Protein AF-A0A9Q8LG08-F1 (afdb_monomer)

Foldseek 3Di:
DDDDDDDPDDPDDDDDDDDDDDDDDDDDDDDDDPDPDDQDEDDDDDDDLVQQKWWWWDWAADPVRAIEIEIDIDGLPPPPADEEEDDWDQPDPDQPGWHHYPNGIDGGDPRVSVVVSVCNVPDPHTYDYLSPTFPPVPPVRNVSVVVCVVSVHD

Nearest PDB structures (foldseek):
  9c3c-assembly1_d  TM=2.272E-01  e=6.777E+00  Oryctolagus cuniculus

Secondary structure (DSSP, 8-state):
------------PPPPP------------------S-------PPPPPTTTTEEEEEEEEE-TT--EEEEEEEEETT-TT---EE---------EEEEEEETTEEEEEEHHHHHHHHHHTTT--S-EE-HHHHS-TT-HHHHHHHHHTHHHH--

Solvent-accessible surface area (backbone atoms only — not comparable to full-atom values): 10190 Å² total; per-residue (Å²): 141,87,85,80,92,82,80,90,77,80,80,83,77,77,84,84,86,81,87,82,89,83,91,82,84,90,83,90,81,94,73,94,75,82,79,86,82,74,77,60,69,67,82,75,79,85,67,54,81,90,61,54,45,43,38,32,40,43,66,42,60,51,100,88,66,49,43,40,34,38,79,43,82,46,44,71,82,47,85,84,70,71,66,45,62,65,82,78,71,65,75,62,86,61,57,81,35,70,36,34,42,75,89,25,59,38,75,33,25,58,47,54,52,54,54,49,62,66,35,51,87,70,51,93,57,31,32,34,38,71,89,74,46,38,58,82,83,41,62,69,57,40,55,52,53,61,74,40,44,73,75,63,57,121

Structure (mmCIF, N/CA/C/O backbone):
data_AF-A0A9Q8LG08-F1
#
_entry.id   AF-A0A9Q8LG08-F1
#
loop_
_atom_site.group_PDB
_atom_site.id
_atom_site.type_symbol
_atom_site.label_atom_id
_atom_site.label_alt_id
_atom_site.label_comp_id
_atom_site.label_asym_id
_atom_site.label_entity_id
_atom_site.label_seq_id
_atom_site.pdbx_PDB_ins_code
_atom_site.Cartn_x
_atom_site.Cartn_y
_atom_site.Cartn_z
_atom_site.occupancy
_atom_site.B_iso_or_equiv
_atom_site.auth_seq_id
_atom_site.auth_comp_id
_atom_site.auth_asym_id
_atom_site.auth_atom_id
_atom_site.pdbx_PDB_model_num
ATOM 1 N N . MET A 1 1 ? -13.138 11.499 -15.021 1.00 32.31 1 MET A N 1
ATOM 2 C CA . MET A 1 1 ? -12.463 12.734 -14.571 1.00 32.31 1 MET A CA 1
ATOM 3 C C . MET A 1 1 ? -11.643 12.412 -13.332 1.00 32.31 1 MET A C 1
ATOM 5 O O . MET A 1 1 ? -12.224 12.317 -12.261 1.00 32.31 1 MET A O 1
ATOM 9 N N . SER A 1 2 ? -10.330 12.238 -13.480 1.00 29.73 2 SER A N 1
ATOM 10 C CA . SER A 1 2 ? -9.394 12.089 -12.358 1.00 29.73 2 SER A CA 1
ATOM 11 C C . SER A 1 2 ? -8.283 13.123 -12.550 1.00 29.73 2 SER A C 1
ATOM 13 O O . SER A 1 2 ? -7.315 12.884 -13.260 1.00 29.73 2 SER A O 1
ATOM 15 N N . TYR A 1 3 ? -8.495 14.318 -12.001 1.00 30.17 3 TYR A N 1
ATOM 16 C CA . TYR A 1 3 ? -7.432 15.274 -11.670 1.00 30.17 3 TYR A CA 1
ATOM 17 C C . TYR A 1 3 ? -7.013 14.915 -10.230 1.00 30.17 3 TYR A C 1
ATOM 19 O O . TYR A 1 3 ? -7.882 14.620 -9.419 1.00 30.17 3 TYR A O 1
ATOM 27 N N . VAL A 1 4 ? -5.744 14.840 -9.832 1.00 30.61 4 VAL A N 1
ATOM 28 C CA . VAL A 1 4 ? -4.697 15.854 -9.958 1.00 30.61 4 VAL A CA 1
ATOM 29 C C . VAL A 1 4 ? -3.327 15.158 -9.947 1.00 30.61 4 VAL A C 1
ATOM 31 O O . VAL A 1 4 ? -2.986 14.461 -8.995 1.00 30.61 4 VAL A O 1
ATOM 34 N N . ILE A 1 5 ? -2.528 15.398 -10.988 1.00 41.47 5 ILE A N 1
ATOM 35 C CA . ILE A 1 5 ? -1.066 15.328 -10.919 1.00 41.47 5 ILE A CA 1
ATOM 36 C C . ILE A 1 5 ? -0.620 16.718 -10.476 1.00 41.47 5 ILE A C 1
ATOM 38 O O . ILE A 1 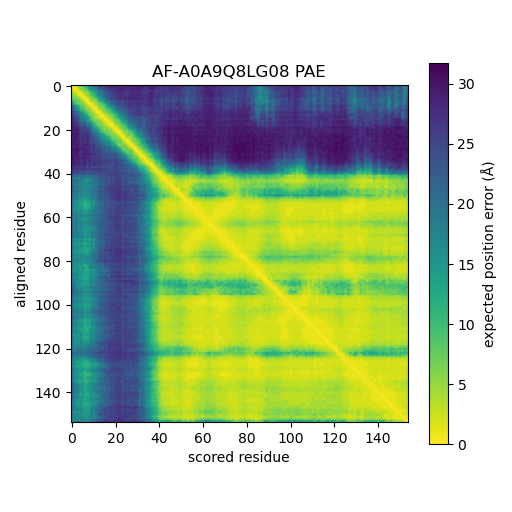5 ? -0.796 17.677 -11.226 1.00 41.47 5 ILE A O 1
ATOM 42 N N . SER A 1 6 ? -0.047 16.849 -9.285 1.00 31.23 6 SER A N 1
ATOM 43 C CA . SER A 1 6 ? 0.752 18.031 -8.969 1.00 31.23 6 SER A CA 1
ATOM 44 C C . SER A 1 6 ? 1.828 17.695 -7.943 1.00 31.23 6 SER A C 1
ATOM 46 O O . SER A 1 6 ? 1.570 17.626 -6.746 1.00 31.23 6 SER A O 1
ATOM 48 N N . ASP A 1 7 ? 3.028 17.540 -8.503 1.00 34.81 7 ASP A N 1
ATOM 49 C CA . ASP A 1 7 ? 4.321 17.944 -7.952 1.00 34.81 7 ASP A CA 1
ATOM 50 C C . ASP A 1 7 ? 4.947 17.074 -6.842 1.00 34.81 7 ASP A C 1
ATOM 52 O O . ASP A 1 7 ? 4.844 17.337 -5.648 1.00 34.81 7 ASP A O 1
ATOM 56 N N . TRP A 1 8 ? 5.703 16.049 -7.259 1.00 41.09 8 TRP A N 1
ATOM 57 C CA . TRP A 1 8 ? 6.555 15.203 -6.399 1.00 41.09 8 TRP A CA 1
ATOM 58 C C . TRP A 1 8 ? 7.942 15.808 -6.107 1.00 41.09 8 TRP A C 1
ATOM 60 O O . TRP A 1 8 ? 8.905 15.086 -5.831 1.00 41.09 8 TRP A O 1
ATOM 70 N N . ARG A 1 9 ? 8.100 17.134 -6.170 1.00 30.17 9 ARG A N 1
ATOM 71 C CA . ARG A 1 9 ? 9.409 17.764 -5.967 1.00 30.17 9 ARG A CA 1
ATOM 72 C C . ARG A 1 9 ? 9.700 17.962 -4.474 1.00 30.17 9 ARG A C 1
ATOM 74 O O . ARG A 1 9 ? 9.308 18.941 -3.855 1.00 30.17 9 ARG A O 1
ATOM 81 N N . PHE A 1 10 ? 10.404 16.986 -3.908 1.00 29.95 10 PHE A N 1
ATOM 82 C CA . PHE A 1 10 ? 10.950 16.974 -2.550 1.00 29.95 10 PHE A CA 1
ATOM 83 C C . PHE A 1 10 ? 11.912 18.158 -2.333 1.00 29.95 10 PHE A C 1
ATOM 85 O O . PHE A 1 10 ? 13.005 18.193 -2.900 1.00 29.95 10 PHE A O 1
ATOM 92 N N . GLU A 1 11 ? 11.539 19.116 -1.487 1.00 26.58 11 GLU A N 1
ATOM 93 C CA . GLU A 1 11 ? 12.443 20.164 -1.013 1.00 26.58 11 GLU A CA 1
ATOM 94 C C . GLU A 1 11 ? 13.170 19.650 0.238 1.00 26.58 11 GLU A C 1
ATOM 96 O O . GLU A 1 11 ? 12.670 19.689 1.362 1.00 26.58 11 GLU A O 1
ATOM 101 N N . ALA A 1 12 ? 14.352 19.070 0.021 1.00 28.55 12 ALA A N 1
ATOM 102 C CA . ALA A 1 12 ? 15.220 18.559 1.073 1.00 28.55 12 ALA A CA 1
ATOM 103 C C . ALA A 1 12 ? 15.761 19.715 1.935 1.00 28.55 12 ALA A C 1
ATOM 105 O O . ALA A 1 12 ? 16.767 20.345 1.598 1.00 28.55 12 ALA A O 1
ATOM 106 N N . ARG A 1 13 ? 15.117 19.999 3.073 1.00 28.73 13 ARG A N 1
ATOM 107 C CA . ARG A 1 13 ? 15.712 20.848 4.114 1.00 28.73 13 ARG A CA 1
ATOM 108 C C . ARG A 1 13 ? 16.694 20.020 4.948 1.00 28.73 13 ARG A C 1
ATOM 110 O O . ARG A 1 13 ? 16.334 19.005 5.535 1.00 28.73 13 ARG A O 1
ATOM 117 N N . ARG A 1 14 ? 17.953 20.463 4.930 1.00 27.41 14 ARG A N 1
ATOM 118 C CA . ARG A 1 14 ? 19.118 19.898 5.629 1.00 27.41 14 ARG A CA 1
ATOM 119 C C . ARG A 1 14 ? 18.889 19.799 7.149 1.00 27.41 14 ARG A C 1
ATOM 121 O O . ARG A 1 14 ? 18.281 20.716 7.700 1.00 27.41 14 ARG A O 1
ATOM 128 N N . PRO A 1 15 ? 19.439 18.788 7.846 1.00 30.16 15 PRO A N 1
ATOM 129 C CA . PRO A 1 15 ? 19.517 18.817 9.300 1.00 30.16 15 PRO A CA 1
ATOM 130 C C . PRO A 1 15 ? 20.632 19.768 9.766 1.00 30.16 15 PRO A C 1
ATOM 132 O O . PRO A 1 15 ? 21.748 19.751 9.245 1.00 30.16 15 PRO A O 1
ATOM 135 N N . VAL A 1 16 ? 20.302 20.612 10.745 1.00 28.56 16 VAL A N 1
ATOM 136 C CA . VAL A 1 16 ? 21.244 21.417 11.534 1.00 28.56 16 VAL A CA 1
ATOM 137 C C . VAL A 1 16 ? 21.967 20.484 12.504 1.00 28.56 16 VAL A C 1
ATOM 139 O O . VAL A 1 16 ? 21.322 19.818 13.310 1.00 28.56 16 VAL A O 1
ATOM 142 N N . ALA A 1 17 ? 23.295 20.439 12.423 1.00 30.08 17 ALA A N 1
ATOM 143 C CA . ALA A 1 17 ? 24.140 19.807 13.426 1.00 30.08 17 ALA A CA 1
ATOM 144 C C . ALA A 1 17 ? 24.340 20.775 14.604 1.00 30.08 17 ALA A C 1
ATOM 146 O O . ALA A 1 17 ? 24.820 21.891 14.411 1.00 30.08 17 ALA A O 1
ATOM 147 N N . LEU A 1 18 ? 23.984 20.341 15.812 1.00 29.83 18 LEU A N 1
ATOM 148 C CA . LEU A 1 18 ? 24.479 20.901 17.068 1.00 29.83 18 LEU A CA 1
ATOM 149 C C . LEU A 1 18 ? 25.328 19.810 17.718 1.00 29.83 18 LEU A C 1
ATOM 151 O O . LEU A 1 18 ? 24.808 18.756 18.076 1.00 29.83 18 LEU A O 1
ATOM 155 N N . GLY A 1 19 ? 26.637 20.043 17.774 1.00 31.12 19 GLY A N 1
ATOM 156 C CA . GLY A 1 19 ? 27.578 19.179 18.477 1.00 31.12 19 GLY A CA 1
ATOM 157 C C . GLY A 1 19 ? 27.560 19.443 19.976 1.00 31.12 19 GLY A C 1
ATOM 158 O O . GLY A 1 19 ? 27.266 20.563 20.385 1.00 31.12 19 GLY A O 1
ATOM 159 N N . LEU A 1 20 ? 27.911 18.419 20.753 1.00 33.16 20 LEU A N 1
ATOM 160 C CA . LEU A 1 20 ? 28.611 18.541 22.029 1.00 33.16 20 LEU A CA 1
ATOM 161 C C . LEU A 1 20 ? 29.493 17.301 22.229 1.00 33.16 20 LEU A C 1
ATOM 163 O O . LEU A 1 20 ? 29.059 16.173 21.994 1.00 33.16 20 LEU A O 1
ATOM 167 N N . ASP A 1 21 ? 30.730 17.587 22.621 1.00 34.50 21 ASP A N 1
ATOM 168 C CA . ASP A 1 21 ? 31.841 16.690 22.924 1.00 34.50 21 ASP A CA 1
ATOM 169 C C . ASP A 1 21 ? 31.617 15.852 24.196 1.00 34.50 21 ASP A C 1
ATOM 171 O O . ASP A 1 21 ? 30.918 16.281 25.118 1.00 34.50 21 ASP A O 1
ATOM 175 N N . GLY A 1 22 ? 32.285 14.696 24.282 1.00 33.53 22 GLY A N 1
ATOM 176 C CA . GLY A 1 22 ? 32.438 13.944 25.530 1.00 33.53 22 GLY A CA 1
ATOM 177 C C . GLY A 1 22 ? 32.922 12.505 25.332 1.00 33.53 22 GLY A C 1
ATOM 178 O O . GLY A 1 22 ? 32.116 11.620 25.059 1.00 33.53 22 GLY A O 1
ATOM 179 N N . ASP A 1 23 ? 34.228 12.286 25.495 1.00 36.25 23 ASP A N 1
ATOM 180 C CA . ASP A 1 23 ? 34.883 10.978 25.647 1.00 36.25 23 ASP A CA 1
ATOM 181 C C . ASP A 1 23 ? 34.375 10.211 26.881 1.00 36.25 23 ASP A C 1
ATOM 183 O O . ASP A 1 23 ? 34.357 10.807 27.957 1.00 36.25 23 ASP A O 1
ATOM 187 N N . ILE A 1 24 ? 34.083 8.900 26.768 1.00 37.34 24 ILE A N 1
ATOM 188 C CA . ILE A 1 24 ? 34.229 7.904 27.858 1.00 37.34 24 ILE A CA 1
ATOM 189 C C . ILE A 1 24 ? 34.608 6.521 27.276 1.00 37.34 24 ILE A C 1
ATOM 191 O O . ILE A 1 24 ? 33.987 6.041 26.329 1.00 37.34 24 ILE A O 1
ATOM 195 N N . GLU A 1 25 ? 35.635 5.923 27.892 1.00 33.81 25 GLU A N 1
ATOM 196 C CA . GLU A 1 25 ? 36.258 4.603 27.697 1.00 33.81 25 GLU A CA 1
ATOM 197 C C . GLU A 1 25 ? 35.334 3.371 27.827 1.00 33.81 25 GLU A C 1
ATOM 199 O O . GLU A 1 25 ? 34.293 3.390 28.484 1.00 33.81 25 GLU A O 1
ATOM 204 N N . GLU A 1 26 ? 35.797 2.264 27.230 1.00 40.41 26 GLU A N 1
ATOM 205 C CA . GLU A 1 26 ? 35.309 0.888 27.394 1.00 40.41 26 GLU A CA 1
ATOM 206 C C . GLU A 1 26 ? 35.344 0.402 28.855 1.00 40.41 26 GLU A C 1
ATOM 208 O O . GLU A 1 26 ? 36.336 0.613 29.547 1.00 40.41 26 GLU A O 1
ATOM 213 N N . MET A 1 27 ? 34.347 -0.389 29.280 1.00 30.62 27 MET A N 1
ATOM 214 C CA . MET A 1 27 ? 34.598 -1.668 29.966 1.00 30.62 27 MET A CA 1
ATOM 215 C C . MET A 1 27 ? 33.336 -2.533 30.127 1.00 30.62 27 MET A C 1
ATOM 217 O O . MET A 1 27 ? 32.198 -2.073 30.098 1.00 30.62 27 MET A O 1
ATOM 221 N N . GLU A 1 28 ? 33.606 -3.826 30.253 1.00 36.75 28 GLU A N 1
ATOM 222 C CA . GLU A 1 28 ? 32.774 -5.011 30.062 1.00 36.75 28 GLU A CA 1
ATOM 223 C C . GLU A 1 28 ? 31.673 -5.250 31.114 1.00 36.75 28 GLU A C 1
ATOM 225 O O . GLU A 1 28 ? 31.879 -5.005 32.299 1.00 36.75 28 GLU A O 1
ATOM 230 N N . THR A 1 29 ? 30.562 -5.887 30.712 1.00 31.00 29 THR A N 1
ATOM 231 C CA . THR A 1 29 ? 30.004 -7.121 31.328 1.00 31.00 29 THR A CA 1
ATOM 232 C C . THR A 1 29 ? 28.513 -7.292 31.031 1.00 31.00 29 THR A C 1
ATOM 234 O O . THR A 1 29 ? 27.676 -6.437 31.303 1.00 31.00 29 THR A O 1
ATOM 237 N N . SER A 1 30 ? 28.210 -8.478 30.503 1.00 50.09 30 SER A N 1
ATOM 238 C CA . SER A 1 30 ? 26.904 -9.114 30.325 1.00 50.09 30 SER A CA 1
ATOM 239 C C . SER A 1 30 ? 25.807 -8.685 31.312 1.00 50.09 30 SER A C 1
ATOM 241 O O . SER A 1 30 ? 25.813 -9.079 32.478 1.00 50.09 30 SER A O 1
ATOM 243 N N . SER A 1 31 ? 24.763 -8.041 30.790 1.00 35.69 31 SER A N 1
ATOM 244 C CA . SER A 1 31 ? 23.388 -8.276 31.236 1.00 35.69 31 SER A CA 1
ATOM 245 C C . SER A 1 31 ? 22.405 -7.975 30.101 1.00 35.69 31 SER A C 1
ATOM 247 O O . SER A 1 31 ? 22.583 -7.061 29.301 1.00 35.69 31 SER A O 1
ATOM 249 N N . PHE A 1 32 ? 21.400 -8.835 29.995 1.00 49.97 32 PHE A N 1
ATOM 250 C CA . PHE A 1 32 ? 20.348 -8.834 28.988 1.00 49.97 32 PHE A CA 1
ATOM 251 C C . PHE A 1 32 ? 19.521 -7.539 29.098 1.00 49.97 32 PHE A C 1
ATOM 253 O O . PHE A 1 32 ? 18.693 -7.412 29.997 1.00 49.97 32 PHE A O 1
ATOM 260 N N . VAL A 1 33 ? 19.740 -6.573 28.202 1.00 37.66 33 VAL A N 1
ATOM 261 C CA . VAL A 1 33 ? 18.840 -5.425 28.026 1.00 37.66 33 VAL A CA 1
ATOM 262 C C . VAL A 1 33 ? 17.900 -5.740 26.868 1.00 37.66 33 VAL A C 1
ATOM 264 O O . VAL A 1 33 ? 18.275 -5.712 25.699 1.00 37.66 33 VAL A O 1
ATOM 267 N N . SER A 1 34 ? 16.654 -6.062 27.207 1.00 43.06 34 SER A N 1
ATOM 268 C CA . SER A 1 34 ? 15.539 -5.907 26.280 1.00 43.06 34 SER A CA 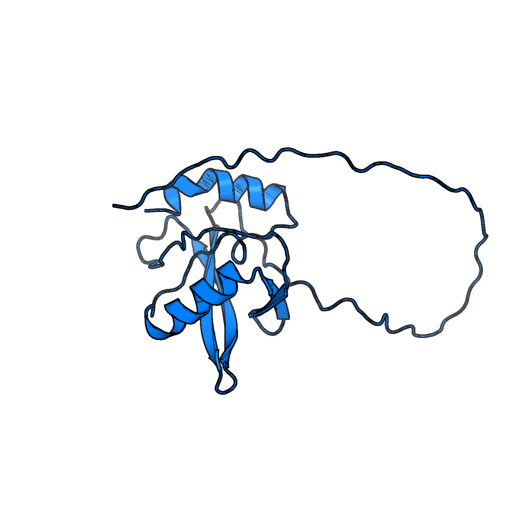1
ATOM 269 C C . SER A 1 34 ? 15.341 -4.409 26.076 1.00 43.06 34 SER A C 1
ATOM 271 O O . SER A 1 34 ? 14.924 -3.717 27.002 1.00 43.06 34 SER A O 1
ATOM 273 N N . THR A 1 35 ? 15.674 -3.887 24.899 1.00 38.12 35 THR A N 1
ATOM 274 C CA . THR A 1 35 ? 15.410 -2.491 24.538 1.00 38.12 35 THR A CA 1
ATOM 275 C C . THR A 1 35 ? 13.894 -2.252 24.545 1.00 38.12 35 THR A C 1
ATOM 277 O O . THR A 1 35 ? 13.188 -2.878 23.751 1.00 38.12 35 THR A O 1
ATOM 280 N N . PRO A 1 36 ? 13.347 -1.372 25.404 1.00 42.38 36 PRO A N 1
ATOM 281 C CA . PRO A 1 36 ? 11.946 -0.999 25.323 1.00 42.38 36 PRO A CA 1
ATOM 282 C C . PRO A 1 36 ? 11.792 0.079 24.241 1.00 42.38 36 PRO A C 1
ATOM 284 O O . PRO A 1 36 ? 12.416 1.134 24.327 1.00 42.38 36 PRO A O 1
ATOM 287 N N . GLY A 1 37 ? 10.953 -0.169 23.232 1.00 41.47 37 GLY A N 1
ATOM 288 C CA . GLY A 1 37 ? 10.385 0.917 22.420 1.00 41.47 37 GLY A CA 1
ATOM 289 C C . GLY A 1 37 ? 10.783 1.020 20.947 1.00 41.47 37 GLY A C 1
ATOM 290 O O . GLY A 1 37 ? 10.614 2.093 20.374 1.00 41.47 37 GLY A O 1
ATOM 291 N N . VAL A 1 38 ? 11.244 -0.050 20.295 1.00 45.41 38 VAL A N 1
ATOM 292 C CA . VAL A 1 38 ? 11.212 -0.103 18.822 1.00 45.41 38 VAL A CA 1
ATOM 293 C C . VAL A 1 38 ? 10.095 -1.059 18.421 1.00 45.41 38 VAL A C 1
ATOM 295 O O . VAL A 1 38 ? 10.311 -2.264 18.328 1.00 45.41 38 VAL A O 1
ATOM 298 N N . GLU A 1 39 ? 8.882 -0.526 18.239 1.00 48.47 39 GLU A N 1
ATOM 299 C CA . GLU A 1 39 ? 7.833 -1.223 17.481 1.00 48.47 39 GLU A CA 1
ATOM 300 C C . GLU A 1 39 ? 8.478 -1.721 16.177 1.00 48.47 39 GLU A C 1
ATOM 302 O O . GLU A 1 39 ? 9.121 -0.914 15.490 1.00 48.47 39 GLU A O 1
ATOM 307 N N . PRO A 1 40 ? 8.407 -3.023 15.850 1.00 50.34 40 PRO A N 1
ATOM 308 C CA . PRO A 1 40 ? 9.092 -3.544 14.681 1.00 50.34 40 PRO A CA 1
ATOM 309 C C . PRO A 1 40 ? 8.570 -2.817 13.444 1.00 50.34 40 PRO A C 1
ATOM 311 O O . PRO A 1 40 ? 7.393 -2.910 13.097 1.00 50.34 40 PRO A O 1
ATOM 314 N N . LEU A 1 41 ? 9.461 -2.069 12.789 1.00 65.81 41 LEU A N 1
ATOM 315 C CA . LEU A 1 41 ? 9.173 -1.475 11.494 1.00 65.81 41 LEU A CA 1
ATOM 316 C C . LEU A 1 41 ? 8.807 -2.600 10.527 1.00 65.81 41 LEU A C 1
ATOM 318 O O . LEU A 1 41 ? 9.459 -3.647 10.517 1.00 65.81 41 LEU A O 1
ATOM 322 N N . LEU A 1 42 ? 7.778 -2.362 9.715 1.00 80.00 42 LEU A N 1
ATOM 323 C CA . LEU A 1 42 ? 7.353 -3.295 8.681 1.00 80.00 42 LEU A CA 1
ATOM 324 C C . LEU A 1 42 ? 8.560 -3.738 7.836 1.00 80.00 42 LEU A C 1
ATOM 326 O O . LEU A 1 42 ? 9.250 -2.909 7.238 1.00 80.00 42 LEU A O 1
ATOM 330 N N . SER A 1 43 ? 8.819 -5.043 7.800 1.00 85.56 43 SER A N 1
ATOM 331 C CA . SER A 1 43 ? 9.924 -5.638 7.058 1.00 85.56 43 SER A CA 1
ATOM 332 C C . SER A 1 43 ? 9.496 -5.907 5.623 1.00 85.56 43 SER A C 1
ATOM 334 O O . SER A 1 43 ? 8.654 -6.759 5.339 1.00 85.56 43 SER A O 1
ATOM 336 N N . TYR A 1 44 ? 10.091 -5.169 4.694 1.00 87.75 44 TYR A N 1
ATOM 337 C CA . TYR A 1 44 ? 9.777 -5.282 3.281 1.00 87.75 44 TYR A CA 1
ATOM 338 C C . TYR A 1 44 ? 10.619 -6.360 2.601 1.00 87.75 44 TYR A C 1
ATOM 340 O O . TYR A 1 44 ? 11.849 -6.299 2.577 1.00 87.75 44 TYR A O 1
ATOM 348 N N . ARG A 1 45 ? 9.959 -7.316 1.937 1.00 87.31 45 ARG A N 1
ATOM 349 C CA . ARG A 1 45 ? 10.650 -8.223 1.011 1.00 87.31 45 ARG A CA 1
ATOM 350 C C . ARG A 1 45 ? 11.177 -7.430 -0.183 1.00 87.31 45 ARG A C 1
ATOM 352 O O . ARG A 1 45 ? 10.396 -6.737 -0.832 1.00 87.31 45 ARG A O 1
ATOM 359 N N . HIS A 1 46 ? 12.473 -7.539 -0.473 1.00 87.50 46 HIS A N 1
ATOM 360 C CA . HIS A 1 46 ? 13.133 -6.800 -1.553 1.00 87.50 46 HIS A CA 1
ATOM 361 C C . HIS A 1 46 ? 12.441 -7.022 -2.909 1.00 87.50 46 HIS A C 1
ATOM 363 O O . HIS A 1 46 ? 12.140 -8.162 -3.268 1.00 87.50 46 HIS A O 1
ATOM 369 N N . LEU A 1 47 ? 12.200 -5.934 -3.647 1.00 87.06 47 LEU A N 1
ATOM 370 C CA . LEU A 1 47 ? 11.676 -5.975 -5.015 1.00 87.06 47 LEU A CA 1
ATOM 371 C C . LEU A 1 47 ? 12.829 -6.090 -6.005 1.00 87.06 47 LEU A C 1
ATOM 373 O O . LEU A 1 47 ? 13.786 -5.313 -5.940 1.00 87.06 47 LEU A O 1
ATOM 377 N N . ASP A 1 48 ? 12.743 -7.042 -6.927 1.00 80.62 48 ASP A N 1
ATOM 378 C CA . ASP A 1 48 ? 13.707 -7.117 -8.015 1.00 80.62 48 ASP A CA 1
ATOM 379 C C . ASP A 1 48 ? 13.436 -5.997 -9.036 1.00 80.62 48 ASP A C 1
ATOM 381 O O . ASP A 1 48 ? 12.379 -5.910 -9.670 1.00 80.62 48 ASP A O 1
ATOM 385 N N . ARG A 1 49 ? 14.431 -5.112 -9.178 1.00 77.00 49 ARG A N 1
ATOM 386 C CA . ARG A 1 49 ? 14.380 -3.939 -10.059 1.00 77.00 49 ARG A CA 1
ATOM 387 C C . ARG A 1 49 ? 14.415 -4.311 -11.539 1.00 77.00 49 ARG A C 1
ATOM 389 O O . ARG A 1 49 ? 14.016 -3.499 -12.369 1.00 77.00 49 ARG A O 1
ATOM 396 N N . ALA A 1 50 ? 14.906 -5.503 -11.880 1.00 79.69 50 ALA A N 1
ATOM 397 C CA . ALA A 1 50 ? 14.954 -5.979 -13.257 1.00 79.69 50 ALA A CA 1
ATOM 398 C C . ALA A 1 50 ? 13.587 -6.482 -13.747 1.00 79.69 50 ALA A C 1
ATOM 400 O O . ALA A 1 50 ? 13.346 -6.503 -14.950 1.00 79.69 50 ALA A O 1
ATOM 401 N N . THR A 1 51 ? 12.689 -6.869 -12.836 1.00 78.19 51 THR A N 1
ATOM 402 C CA . THR A 1 51 ? 11.427 -7.549 -13.173 1.00 78.19 51 THR A CA 1
ATOM 403 C C . THR A 1 51 ? 10.174 -6.695 -12.966 1.00 78.19 51 THR A C 1
ATOM 405 O O . THR A 1 51 ? 9.070 -7.239 -12.944 1.00 78.19 51 THR A O 1
ATOM 408 N N . LEU A 1 52 ? 10.328 -5.373 -12.803 1.00 86.31 52 LEU A N 1
ATOM 409 C CA . LEU A 1 52 ? 9.225 -4.419 -12.599 1.00 86.31 52 LEU A CA 1
ATOM 410 C C . LEU A 1 52 ? 8.256 -4.869 -11.491 1.00 86.31 52 LEU A C 1
ATOM 412 O O . LEU A 1 52 ? 7.031 -4.828 -11.648 1.00 86.31 52 LEU A O 1
ATOM 416 N N . GLU A 1 53 ? 8.809 -5.368 -10.384 1.00 92.12 53 GLU A N 1
ATOM 417 C CA . GLU A 1 53 ? 8.012 -5.856 -9.265 1.00 92.12 53 GLU A CA 1
ATOM 418 C C . GLU A 1 53 ? 7.418 -4.707 -8.450 1.00 92.12 53 GLU A C 1
ATOM 420 O O . GLU A 1 53 ? 8.068 -3.706 -8.153 1.00 92.12 53 GLU A O 1
ATOM 425 N N . ILE A 1 54 ? 6.168 -4.896 -8.041 1.00 93.94 54 ILE A N 1
ATOM 426 C CA . ILE A 1 54 ? 5.430 -4.027 -7.132 1.00 93.94 54 ILE A CA 1
ATOM 427 C C . ILE A 1 54 ? 4.865 -4.855 -5.979 1.00 93.94 54 ILE A C 1
ATOM 429 O O . ILE A 1 54 ? 4.721 -6.076 -6.080 1.00 93.94 54 ILE A O 1
ATOM 433 N N . ARG A 1 55 ? 4.511 -4.191 -4.877 1.00 95.75 55 ARG A N 1
ATOM 434 C CA . ARG A 1 55 ? 3.715 -4.805 -3.807 1.00 95.75 55 ARG A CA 1
ATOM 435 C C . ARG A 1 55 ? 2.263 -4.378 -3.940 1.00 95.75 55 ARG A C 1
ATOM 437 O O . ARG A 1 55 ? 1.987 -3.250 -4.334 1.00 95.75 55 ARG A O 1
ATOM 444 N N . LEU A 1 56 ? 1.359 -5.285 -3.607 1.00 96.44 56 LEU A N 1
ATOM 445 C CA . LEU A 1 56 ? -0.076 -5.050 -3.572 1.00 96.44 56 LEU A CA 1
ATOM 446 C C . LEU A 1 56 ? -0.606 -5.385 -2.183 1.00 96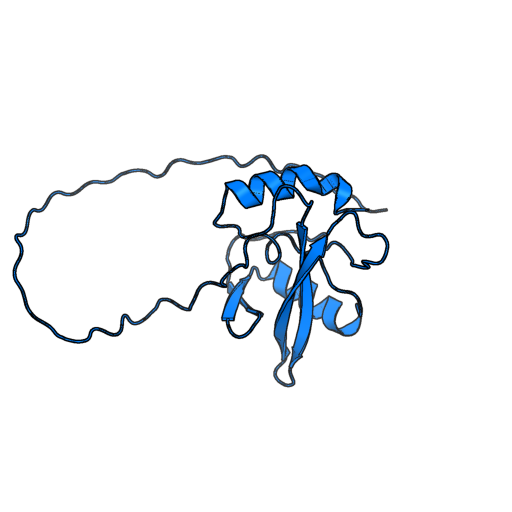.44 56 LEU A C 1
ATOM 448 O O . LEU A 1 56 ? -0.306 -6.452 -1.640 1.00 96.44 56 LEU A O 1
ATOM 452 N N . LEU A 1 57 ? -1.413 -4.477 -1.648 1.00 97.06 57 LEU A N 1
ATOM 453 C CA . LEU A 1 57 ? -2.076 -4.580 -0.361 1.00 97.06 57 LEU A CA 1
ATOM 454 C C . LEU A 1 57 ? -3.432 -5.265 -0.524 1.00 97.06 57 LEU A C 1
ATOM 456 O O . LEU A 1 57 ? -4.310 -4.769 -1.229 1.00 97.06 57 LEU A O 1
ATOM 460 N N . ARG A 1 58 ? -3.632 -6.371 0.189 1.00 96.25 58 ARG A N 1
ATOM 461 C CA . ARG A 1 58 ? -4.977 -6.836 0.557 1.00 96.25 58 ARG A CA 1
ATOM 462 C C . ARG A 1 58 ? -5.200 -6.513 2.015 1.00 96.25 58 ARG A C 1
ATOM 464 O O . ARG A 1 58 ? -4.285 -6.684 2.813 1.00 96.25 58 ARG A O 1
ATOM 471 N N . PHE A 1 59 ? -6.389 -6.043 2.347 1.00 96.12 59 PHE A N 1
ATOM 472 C CA . PHE A 1 59 ? -6.704 -5.628 3.701 1.00 96.12 59 PHE A CA 1
ATOM 473 C C . PHE A 1 59 ? -8.200 -5.762 3.978 1.00 96.12 59 PHE A C 1
ATOM 475 O O . PHE A 1 59 ? -9.008 -5.847 3.055 1.00 96.12 59 PHE A O 1
ATOM 482 N N . PHE A 1 60 ? -8.540 -5.800 5.257 1.00 95.62 60 PHE A N 1
ATOM 483 C CA . PHE A 1 60 ? -9.893 -5.846 5.790 1.00 95.62 60 PHE A CA 1
ATOM 484 C C . PHE A 1 60 ? -9.932 -5.092 7.126 1.00 95.62 60 PHE A C 1
ATOM 486 O O . PHE A 1 60 ? -8.888 -4.710 7.659 1.00 95.62 60 PHE A O 1
ATOM 493 N N . ALA A 1 61 ? -11.133 -4.860 7.654 1.00 95.44 61 ALA A N 1
ATOM 494 C CA . ALA A 1 61 ? -11.321 -4.414 9.031 1.00 95.44 61 ALA A CA 1
ATOM 495 C C . ALA A 1 61 ? -11.752 -5.609 9.889 1.00 95.44 61 ALA A C 1
ATOM 497 O O . ALA A 1 61 ? -12.617 -6.374 9.457 1.00 95.44 61 ALA A O 1
ATOM 498 N N . ASN A 1 62 ? -11.146 -5.788 11.063 1.00 94.25 62 ASN A N 1
ATOM 499 C CA . ASN A 1 62 ? -11.601 -6.787 12.034 1.00 94.25 62 ASN A CA 1
ATOM 500 C C . ASN A 1 62 ? -12.892 -6.324 12.747 1.00 94.25 62 ASN A C 1
ATOM 502 O O . ASN A 1 62 ? -13.404 -5.232 12.488 1.00 94.25 62 ASN A O 1
ATOM 506 N N . ASP A 1 63 ? -13.396 -7.139 13.676 1.00 93.50 63 ASP A N 1
ATOM 507 C CA . ASP A 1 63 ? -14.613 -6.834 14.446 1.00 93.50 63 ASP A CA 1
ATOM 508 C C . ASP A 1 63 ? -14.477 -5.581 15.336 1.00 93.50 63 ASP A C 1
ATOM 510 O O . ASP A 1 63 ? -15.475 -4.958 15.697 1.00 93.50 63 ASP A O 1
ATOM 514 N N . GLU A 1 64 ? -13.246 -5.182 15.659 1.00 93.56 64 GLU A N 1
ATOM 515 C CA . GLU A 1 64 ? -12.916 -3.983 16.442 1.00 93.56 64 GLU A CA 1
ATOM 516 C C . GLU A 1 64 ? -12.780 -2.728 15.555 1.00 93.56 64 GLU A C 1
ATOM 518 O O . GLU A 1 64 ? -12.697 -1.607 16.058 1.00 93.56 64 GLU A O 1
ATOM 523 N N . GLY A 1 65 ? -12.824 -2.893 14.227 1.00 90.62 65 GLY A N 1
ATOM 524 C CA . GLY A 1 65 ? -12.662 -1.824 13.242 1.00 90.62 65 GLY A CA 1
ATOM 525 C C . GLY A 1 65 ? -11.208 -1.512 12.877 1.00 90.62 65 GLY A C 1
ATOM 526 O O . GLY A 1 65 ? -10.964 -0.584 12.098 1.00 90.62 65 GLY A O 1
ATOM 527 N N . ASP A 1 66 ? -10.250 -2.282 13.390 1.00 94.25 66 ASP A N 1
ATOM 528 C CA . ASP A 1 66 ? -8.835 -2.137 13.074 1.00 94.25 66 ASP A CA 1
ATOM 529 C C . ASP A 1 66 ? -8.519 -2.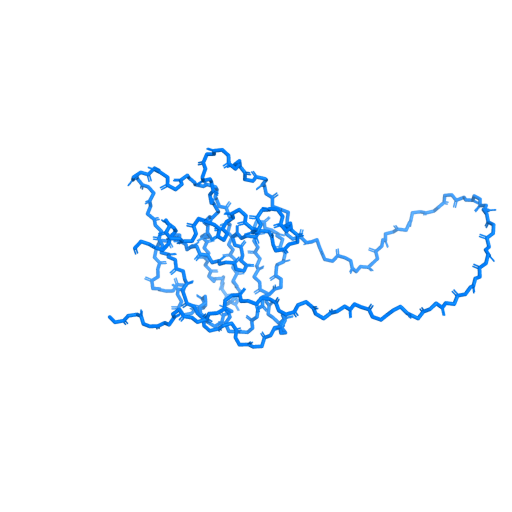682 11.685 1.00 94.25 66 ASP A C 1
ATOM 531 O O . ASP A 1 66 ? -8.996 -3.740 11.267 1.00 94.25 66 ASP A O 1
ATOM 535 N N . LEU A 1 67 ? -7.673 -1.946 10.963 1.00 96.31 67 LEU A N 1
ATOM 536 C CA . LEU A 1 67 ? -7.227 -2.333 9.634 1.00 96.31 67 LEU A CA 1
ATOM 537 C C . LEU A 1 67 ? -6.126 -3.389 9.733 1.00 96.31 67 LEU A C 1
ATOM 539 O O . LEU A 1 67 ? -5.065 -3.148 10.315 1.00 96.31 67 LEU A O 1
ATOM 543 N N . ILE A 1 68 ? -6.359 -4.529 9.088 1.00 96.62 68 ILE A N 1
ATOM 544 C CA . ILE A 1 68 ? -5.415 -5.642 8.996 1.00 96.62 68 ILE A CA 1
ATOM 545 C C . ILE A 1 68 ? -5.196 -5.968 7.525 1.00 96.62 68 ILE A C 1
ATOM 547 O O . ILE A 1 68 ? -6.146 -6.037 6.747 1.00 96.62 68 ILE A O 1
ATOM 551 N N . GLY A 1 69 ? -3.949 -6.184 7.123 1.00 95.94 69 GLY A N 1
ATOM 552 C CA . GLY A 1 69 ? -3.607 -6.505 5.750 1.00 95.94 69 GLY A CA 1
ATOM 553 C C . GLY A 1 69 ? -2.370 -7.371 5.585 1.00 95.94 69 GLY A C 1
ATOM 554 O O . GLY A 1 69 ? -1.703 -7.765 6.538 1.00 95.94 69 GLY A O 1
ATOM 555 N N . SER A 1 70 ? -2.090 -7.667 4.324 1.00 96.06 70 SER A N 1
ATOM 556 C CA . SER A 1 70 ? -0.957 -8.470 3.875 1.00 96.06 70 SER A CA 1
ATOM 557 C C . SER A 1 70 ? -0.411 -7.910 2.571 1.00 96.06 70 SER A C 1
ATOM 559 O O . SER A 1 70 ? -1.201 -7.519 1.695 1.00 96.06 70 SER A O 1
ATOM 561 N N . LEU A 1 71 ? 0.911 -7.921 2.409 1.00 96.50 71 LEU A N 1
ATOM 562 C CA . LEU A 1 71 ? 1.560 -7.528 1.162 1.00 96.50 71 LEU A CA 1
ATOM 563 C C . LEU A 1 71 ? 1.907 -8.747 0.308 1.00 96.50 71 LEU A C 1
ATOM 565 O O . LEU A 1 71 ? 2.532 -9.705 0.750 1.00 96.50 71 LEU A O 1
ATOM 569 N N . SER A 1 72 ? 1.554 -8.678 -0.974 1.00 95.12 72 SER A N 1
ATOM 570 C CA . SER A 1 72 ? 1.970 -9.666 -1.977 1.00 95.12 72 SER A CA 1
ATOM 571 C C . SER A 1 72 ? 2.789 -9.004 -3.078 1.00 95.12 72 SER A C 1
ATOM 573 O O . SER A 1 72 ? 2.473 -7.889 -3.491 1.00 95.12 72 SER A O 1
ATOM 575 N N . GLN A 1 73 ? 3.842 -9.675 -3.548 1.00 93.56 73 GLN A N 1
ATOM 576 C CA . GLN A 1 73 ? 4.619 -9.219 -4.701 1.00 93.56 73 GLN A CA 1
ATOM 577 C C . GLN A 1 73 ? 3.910 -9.598 -5.999 1.00 93.56 73 GLN A C 1
ATOM 579 O O . GLN A 1 73 ? 3.348 -10.687 -6.122 1.00 93.56 73 GLN A O 1
ATOM 584 N N . ALA A 1 74 ? 3.958 -8.695 -6.966 1.00 92.81 74 ALA A N 1
ATOM 585 C CA . ALA A 1 74 ? 3.364 -8.865 -8.278 1.00 92.81 74 ALA A CA 1
ATOM 586 C C . ALA A 1 74 ? 4.265 -8.197 -9.325 1.00 92.81 74 ALA A C 1
ATOM 588 O O . ALA A 1 74 ? 4.988 -7.256 -9.008 1.00 92.81 74 ALA A O 1
ATOM 589 N N . ARG A 1 75 ? 4.240 -8.669 -10.572 1.00 92.38 75 ARG A N 1
ATOM 590 C CA . ARG A 1 75 ? 5.037 -8.091 -11.665 1.00 92.38 75 ARG A CA 1
ATOM 591 C C . ARG A 1 75 ? 4.169 -7.215 -12.532 1.00 92.38 75 ARG A C 1
ATOM 593 O O . ARG A 1 75 ? 3.165 -7.689 -13.039 1.00 92.38 75 ARG A O 1
ATOM 600 N N . LEU A 1 76 ? 4.567 -5.974 -12.768 1.00 89.25 76 LEU A N 1
ATOM 601 C CA . LEU A 1 76 ? 3.726 -5.044 -13.513 1.00 89.25 76 LEU A CA 1
ATOM 602 C C . LEU A 1 76 ? 3.358 -5.568 -14.914 1.00 89.25 76 LEU A C 1
ATOM 604 O O . LEU A 1 76 ? 2.248 -5.349 -15.385 1.00 89.25 76 LEU A O 1
ATOM 608 N N . GLU A 1 77 ? 4.248 -6.309 -15.567 1.00 88.81 77 GLU A N 1
ATOM 609 C CA . GLU A 1 77 ? 4.038 -6.841 -16.921 1.00 88.81 77 GLU A CA 1
ATOM 610 C C . GLU A 1 77 ? 3.048 -8.013 -17.003 1.00 88.81 77 GLU A C 1
ATOM 612 O O . GLU A 1 77 ? 2.570 -8.332 -18.093 1.00 88.81 77 GLU A O 1
ATOM 617 N N . ASP A 1 78 ? 2.704 -8.664 -15.887 1.00 89.88 78 ASP A N 1
ATOM 618 C CA . ASP A 1 78 ? 1.774 -9.791 -15.930 1.00 89.88 78 ASP A CA 1
ATOM 619 C C . ASP A 1 78 ? 0.326 -9.302 -16.105 1.00 89.88 78 ASP A C 1
ATOM 621 O O . ASP A 1 78 ? -0.325 -8.779 -15.200 1.00 89.88 78 ASP A O 1
ATOM 625 N N . SER A 1 79 ? -0.184 -9.525 -17.320 1.00 85.62 79 SER A N 1
ATOM 626 C CA . SER A 1 79 ? -1.549 -9.204 -17.760 1.00 85.62 79 SER A CA 1
ATOM 627 C C . SER A 1 79 ? -2.671 -9.794 -16.897 1.00 85.62 79 SER A C 1
ATOM 629 O O . SER A 1 79 ? -3.803 -9.314 -16.967 1.00 85.62 79 SER A O 1
ATOM 631 N N . LYS A 1 80 ? -2.395 -10.832 -16.098 1.00 89.69 80 LYS A N 1
ATOM 632 C CA . LYS A 1 80 ? -3.391 -11.461 -15.221 1.00 89.69 80 LYS A CA 1
ATOM 633 C C . LYS A 1 80 ? -3.578 -10.708 -13.911 1.00 89.69 80 LYS A C 1
ATOM 635 O O . LYS A 1 80 ? -4.585 -10.922 -13.234 1.00 89.69 80 LYS A O 1
ATOM 640 N N . ILE A 1 81 ? -2.629 -9.854 -13.535 1.00 90.56 81 ILE A N 1
ATOM 641 C CA . ILE A 1 81 ? -2.708 -9.116 -12.281 1.00 90.56 81 ILE A CA 1
ATOM 642 C C . ILE A 1 81 ? -3.763 -8.025 -12.416 1.00 90.56 81 ILE A C 1
ATOM 644 O O . ILE A 1 81 ? -3.780 -7.233 -13.356 1.00 90.56 81 ILE A O 1
ATOM 648 N N . GLN A 1 82 ? -4.643 -7.987 -11.426 1.00 92.00 82 GLN A N 1
ATOM 649 C CA . GLN A 1 82 ? -5.715 -7.018 -11.307 1.00 92.00 82 GLN A CA 1
ATOM 650 C C . GLN A 1 82 ? -5.590 -6.328 -9.952 1.00 92.00 82 GLN A C 1
ATOM 652 O O . GLN A 1 82 ? -5.584 -6.999 -8.920 1.00 92.00 82 GLN A O 1
ATOM 657 N N . TYR A 1 83 ? -5.480 -5.004 -9.963 1.00 94.38 83 TYR A N 1
ATOM 658 C CA . TYR A 1 83 ? -5.386 -4.165 -8.773 1.00 94.38 83 TYR A CA 1
ATOM 659 C C . TYR A 1 83 ? -5.877 -2.756 -9.101 1.00 94.38 83 TYR A C 1
ATOM 661 O O . TYR A 1 83 ? -5.914 -2.385 -10.275 1.00 94.38 83 TYR A O 1
ATOM 669 N N . ASP A 1 84 ? -6.196 -1.983 -8.068 1.00 93.06 84 ASP A N 1
ATOM 670 C CA . ASP A 1 84 ? -6.489 -0.557 -8.207 1.00 93.06 84 ASP A CA 1
ATOM 671 C C . ASP A 1 84 ? -5.371 0.265 -7.558 1.00 93.06 84 ASP A C 1
ATOM 673 O O . ASP A 1 84 ? -4.902 -0.045 -6.462 1.00 93.06 84 ASP A O 1
ATOM 677 N N . ALA A 1 85 ? -4.918 1.323 -8.226 1.00 92.81 85 ALA A N 1
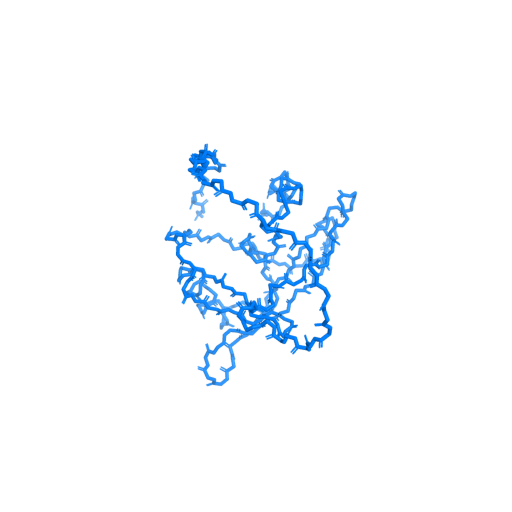ATOM 678 C CA . ALA A 1 85 ? -3.965 2.259 -7.641 1.00 92.81 85 ALA A CA 1
ATOM 679 C C . ALA A 1 85 ? -4.721 3.347 -6.868 1.00 92.81 85 ALA A C 1
ATOM 681 O O . ALA A 1 85 ? -5.542 4.074 -7.432 1.00 92.81 85 ALA A O 1
ATOM 682 N N . LEU A 1 86 ? -4.442 3.477 -5.570 1.00 92.19 86 LEU A N 1
ATOM 683 C CA . LEU A 1 86 ? -5.083 4.485 -4.739 1.00 92.19 86 LEU A CA 1
ATOM 684 C C . LEU A 1 86 ? -4.454 5.855 -5.003 1.00 92.19 86 LEU A C 1
ATOM 686 O O . LEU A 1 86 ? -3.260 6.068 -4.791 1.00 92.19 86 LEU A O 1
ATOM 690 N N . SER A 1 87 ? -5.281 6.805 -5.429 1.00 87.88 87 SER A N 1
ATOM 691 C CA . SER A 1 87 ? -4.953 8.228 -5.409 1.00 87.88 87 SER A CA 1
ATOM 692 C C . SER A 1 87 ? -5.704 8.881 -4.255 1.00 87.88 87 SER A C 1
ATOM 694 O O . SER A 1 87 ? -6.926 8.767 -4.154 1.00 87.88 87 SER A O 1
ATOM 696 N N . TYR A 1 88 ? -4.976 9.530 -3.352 1.00 87.12 88 TYR A N 1
ATOM 697 C CA . TYR A 1 88 ? -5.539 10.185 -2.178 1.00 87.12 88 TYR A CA 1
ATOM 698 C C . TYR A 1 88 ? -4.752 11.450 -1.850 1.00 87.12 88 TYR A C 1
ATOM 700 O O . TYR A 1 88 ? -3.591 11.618 -2.228 1.00 87.12 88 TYR A O 1
ATOM 708 N N . VAL A 1 89 ? -5.389 12.358 -1.115 1.00 84.12 89 VAL A N 1
ATOM 709 C CA . VAL A 1 89 ? -4.713 13.550 -0.607 1.00 84.12 89 VAL A CA 1
ATOM 710 C C . VAL A 1 89 ? -3.894 13.159 0.618 1.00 84.12 89 VAL A C 1
ATOM 712 O O . VAL A 1 89 ? -4.459 12.797 1.652 1.00 84.12 89 VAL A O 1
ATOM 715 N N . TRP A 1 90 ? -2.572 13.294 0.526 1.00 75.19 90 TRP A N 1
ATOM 716 C CA . TRP A 1 90 ? -1.627 12.958 1.597 1.00 75.19 90 TRP A CA 1
ATOM 717 C C . TRP A 1 90 ? -1.956 13.670 2.917 1.00 75.19 90 TRP A C 1
ATOM 719 O O . TRP A 1 90 ? -1.957 13.053 3.983 1.00 75.19 90 TRP A O 1
ATOM 729 N N . GLY A 1 91 ? -2.334 14.950 2.835 1.00 77.88 91 GLY A N 1
ATOM 730 C CA . GLY A 1 91 ? -2.698 15.768 3.989 1.00 77.88 91 GLY A CA 1
ATOM 731 C C . GLY A 1 91 ? -1.512 16.020 4.915 1.00 77.88 91 GLY A C 1
ATOM 732 O O . GLY A 1 91 ? -0.416 16.342 4.466 1.00 77.88 91 GLY A O 1
ATOM 733 N N . SER A 1 92 ? -1.741 15.903 6.223 1.00 81.00 92 SER A N 1
ATOM 734 C CA . SER A 1 92 ? -0.667 16.023 7.210 1.00 81.00 92 SER A CA 1
ATOM 735 C C . SER A 1 92 ? 0.283 14.827 7.135 1.00 81.00 92 SER A C 1
ATOM 737 O O . SER A 1 92 ? -0.157 13.680 7.091 1.00 81.00 92 SER A O 1
ATOM 739 N N . HIS A 1 93 ? 1.585 15.100 7.229 1.00 80.62 93 HIS A N 1
ATOM 740 C CA . HIS A 1 93 ? 2.629 14.079 7.346 1.00 80.62 93 HIS A CA 1
ATOM 741 C C . HIS A 1 93 ? 2.635 13.376 8.714 1.00 80.62 93 HIS A C 1
ATOM 743 O O . HIS A 1 93 ? 3.368 12.406 8.901 1.00 80.62 93 HIS A O 1
ATOM 749 N N . ALA A 1 94 ? 1.838 13.850 9.679 1.00 84.38 94 ALA A N 1
ATOM 750 C CA . ALA A 1 94 ? 1.730 13.227 10.990 1.00 84.38 94 ALA A CA 1
ATOM 751 C C . ALA A 1 94 ? 1.113 11.822 10.871 1.00 84.38 94 ALA A C 1
ATOM 753 O O . ALA A 1 94 ? -0.075 11.663 10.567 1.00 84.38 94 ALA A O 1
ATOM 754 N N . LYS A 1 95 ? 1.935 10.805 11.139 1.00 84.31 95 LYS A N 1
ATOM 755 C CA . LYS A 1 95 ? 1.523 9.404 11.224 1.00 84.31 95 LYS A CA 1
ATOM 756 C C . LYS A 1 95 ? 0.977 9.134 12.625 1.00 84.31 95 LYS A C 1
ATOM 758 O O . LYS A 1 95 ? 1.742 8.935 13.559 1.00 84.31 95 LYS A O 1
ATOM 763 N N . SER A 1 96 ? -0.340 9.226 12.769 1.00 89.25 96 SER A N 1
ATOM 764 C CA . SER A 1 96 ? -1.053 9.090 14.050 1.00 89.25 96 SER A CA 1
ATOM 765 C C . SER A 1 96 ? -2.045 7.930 14.076 1.00 89.25 96 SER A C 1
ATOM 767 O O . SER A 1 96 ? -2.720 7.728 15.080 1.00 89.25 96 SER A O 1
ATOM 769 N N . MET A 1 97 ? -2.149 7.196 12.969 1.00 93.69 97 MET A N 1
ATOM 770 C CA . MET A 1 97 ? -3.018 6.034 12.813 1.00 93.69 97 MET A CA 1
ATOM 771 C C . MET A 1 97 ? -2.177 4.811 12.462 1.00 93.69 97 MET A C 1
ATOM 773 O O . MET A 1 97 ? -1.015 4.951 12.076 1.00 93.69 97 MET A O 1
ATOM 777 N N . HIS A 1 98 ? -2.771 3.624 12.550 1.00 94.12 98 HIS A N 1
ATOM 778 C CA . HIS A 1 98 ? -2.060 2.363 12.368 1.00 94.12 98 HIS A CA 1
ATOM 779 C C . HIS A 1 98 ? -2.831 1.413 11.451 1.00 94.12 98 HIS A C 1
ATOM 781 O O . HIS A 1 98 ? -4.056 1.479 11.348 1.00 94.12 98 HIS A O 1
ATOM 787 N N . ILE A 1 99 ? -2.082 0.549 10.776 1.00 95.38 99 ILE A N 1
ATOM 788 C CA . ILE A 1 99 ? -2.566 -0.638 10.074 1.00 95.38 99 ILE A CA 1
ATOM 789 C C . ILE A 1 99 ? -1.601 -1.779 10.390 1.00 95.38 99 ILE A C 1
ATOM 791 O O . ILE A 1 99 ? -0.386 -1.574 10.379 1.00 95.38 99 ILE A O 1
ATOM 795 N N . THR A 1 100 ? -2.119 -2.969 10.669 1.00 96.19 100 THR A N 1
ATOM 796 C CA . THR A 1 100 ? -1.282 -4.155 10.882 1.00 96.19 100 THR A CA 1
ATOM 797 C C . THR A 1 100 ? -1.084 -4.870 9.554 1.00 96.19 100 THR A C 1
ATOM 799 O O . THR A 1 100 ? -2.053 -5.290 8.931 1.00 96.19 100 THR A O 1
ATOM 802 N N . ILE A 1 101 ? 0.161 -5.018 9.113 1.00 95.75 101 ILE A N 1
ATOM 803 C CA . ILE A 1 101 ? 0.537 -5.689 7.868 1.00 95.75 101 ILE A CA 1
ATOM 804 C C . ILE A 1 101 ? 1.399 -6.897 8.203 1.00 95.75 101 ILE A C 1
ATOM 806 O O . ILE A 1 101 ? 2.447 -6.740 8.821 1.00 95.75 101 ILE A O 1
ATOM 810 N N . ASP A 1 102 ? 0.963 -8.094 7.811 1.00 93.44 102 ASP A N 1
ATOM 811 C CA . ASP A 1 102 ? 1.717 -9.342 8.018 1.00 93.44 102 ASP A CA 1
ATOM 812 C C . ASP A 1 102 ? 2.187 -9.527 9.483 1.00 93.44 102 ASP A C 1
ATOM 814 O O . ASP A 1 102 ? 3.287 -10.000 9.764 1.00 93.44 102 ASP A O 1
ATOM 818 N N . GLY A 1 103 ? 1.340 -9.119 10.438 1.00 91.19 103 GLY A N 1
ATOM 819 C CA . GLY A 1 103 ? 1.609 -9.180 11.881 1.00 91.19 103 GLY A CA 1
ATOM 820 C C . GLY A 1 103 ? 2.452 -8.028 12.445 1.00 91.19 103 GLY A C 1
ATOM 821 O O . GLY A 1 103 ? 2.763 -8.041 13.632 1.00 91.19 103 GLY A O 1
ATOM 822 N N . GLN A 1 104 ? 2.812 -7.033 11.631 1.00 92.50 104 GLN A N 1
ATOM 823 C CA . GLN A 1 104 ? 3.640 -5.888 12.020 1.00 92.50 104 GLN A CA 1
ATOM 824 C C . GLN A 1 104 ? 2.863 -4.574 11.910 1.00 92.50 104 GLN A C 1
ATOM 826 O O . GLN A 1 104 ? 2.132 -4.343 10.948 1.00 92.50 104 GLN A O 1
ATOM 831 N N . THR A 1 105 ? 3.020 -3.687 12.889 1.00 92.69 105 THR A N 1
ATOM 832 C CA . THR A 1 105 ? 2.299 -2.411 12.924 1.00 92.69 105 THR A CA 1
ATOM 833 C C . THR A 1 105 ? 2.983 -1.370 12.041 1.00 92.69 105 THR A C 1
ATOM 835 O O . THR A 1 105 ? 4.153 -1.041 12.225 1.00 92.69 105 THR A O 1
ATOM 838 N N . LEU A 1 106 ? 2.235 -0.793 11.100 1.00 92.25 106 LEU A N 1
ATOM 839 C CA . LEU A 1 106 ? 2.688 0.311 10.261 1.00 92.25 106 LEU A CA 1
ATOM 840 C C . LEU A 1 106 ? 1.935 1.596 10.614 1.00 92.25 106 LEU A C 1
ATOM 842 O O . LEU A 1 106 ? 0.712 1.681 10.490 1.00 92.25 106 LEU A O 1
ATOM 846 N N . ALA A 1 107 ? 2.686 2.631 10.990 1.00 92.44 107 ALA A N 1
ATOM 847 C CA . ALA A 1 107 ? 2.135 3.960 11.212 1.00 92.44 107 ALA A CA 1
ATOM 848 C C . ALA A 1 107 ? 1.789 4.648 9.876 1.00 92.44 107 ALA A C 1
ATOM 850 O O . ALA A 1 107 ? 2.637 4.798 8.987 1.00 92.44 107 ALA A O 1
ATOM 851 N N . ILE A 1 108 ? 0.548 5.119 9.760 1.00 93.19 108 ILE A N 1
ATOM 852 C CA . ILE A 1 108 ? -0.023 5.771 8.578 1.00 93.19 108 ILE A CA 1
ATOM 853 C C . ILE A 1 108 ? -0.657 7.121 8.929 1.00 93.19 108 ILE A C 1
ATOM 855 O O . ILE A 1 108 ? -0.935 7.442 10.089 1.00 93.19 108 ILE A O 1
ATOM 859 N N . THR A 1 109 ? -0.878 7.954 7.912 1.00 92.44 109 THR A N 1
ATOM 860 C CA . THR A 1 109 ? -1.555 9.240 8.101 1.00 92.44 109 THR A CA 1
ATOM 861 C C . THR A 1 109 ? -3.052 9.032 8.329 1.00 92.44 109 THR A C 1
ATOM 863 O O . THR A 1 109 ? -3.652 8.057 7.869 1.00 92.44 109 THR A O 1
ATOM 866 N N . ARG A 1 110 ? -3.695 9.996 8.998 1.00 93.12 110 ARG A N 1
ATOM 867 C CA . ARG A 1 110 ? -5.156 9.994 9.184 1.00 93.12 110 ARG A CA 1
ATOM 868 C C . ARG A 1 110 ? -5.917 9.951 7.856 1.00 93.12 110 ARG A C 1
ATOM 870 O O . ARG A 1 110 ? -6.972 9.332 7.784 1.00 93.12 110 ARG A O 1
ATOM 877 N N . ASN A 1 111 ? -5.413 10.619 6.820 1.00 92.25 111 ASN A N 1
ATOM 878 C CA . ASN A 1 111 ? -6.072 10.627 5.516 1.00 92.25 111 ASN A CA 1
ATOM 879 C C . ASN A 1 111 ? -6.020 9.255 4.854 1.00 92.25 111 ASN A C 1
ATOM 881 O O . ASN A 1 111 ? -7.033 8.811 4.318 1.00 92.25 111 ASN A O 1
ATOM 885 N N . LEU A 1 112 ? -4.874 8.576 4.942 1.00 94.12 112 LEU A N 1
ATOM 886 C CA . LEU A 1 112 ? -4.750 7.227 4.416 1.00 94.12 112 LEU A CA 1
ATOM 887 C C . LEU A 1 112 ? -5.655 6.251 5.173 1.00 94.12 112 LEU A C 1
ATOM 889 O O . LEU A 1 112 ? -6.374 5.492 4.535 1.00 94.12 112 LEU A O 1
ATOM 893 N N . GLN A 1 113 ? -5.699 6.325 6.508 1.00 94.56 113 GLN A N 1
ATOM 894 C CA . GLN A 1 113 ? -6.606 5.490 7.302 1.00 94.56 113 GLN A CA 1
ATOM 895 C C . GLN A 1 113 ? -8.063 5.673 6.856 1.00 94.56 113 GLN A C 1
ATOM 897 O O . GLN A 1 113 ? -8.731 4.689 6.556 1.00 94.56 113 GLN A O 1
ATOM 902 N N . LYS A 1 114 ? -8.526 6.922 6.706 1.00 92.69 114 LYS A N 1
ATOM 903 C CA . LYS A 1 114 ? -9.891 7.210 6.240 1.00 92.69 114 LYS A CA 1
ATOM 904 C C . LYS A 1 114 ? -10.160 6.645 4.849 1.00 92.69 114 LYS A C 1
ATOM 906 O O . LYS A 1 114 ? -11.221 6.071 4.624 1.00 92.69 114 LYS A O 1
ATOM 911 N N . ALA A 1 115 ? -9.217 6.824 3.922 1.00 94.06 115 ALA A N 1
ATOM 912 C CA . ALA A 1 115 ? -9.339 6.303 2.566 1.00 94.06 115 ALA A CA 1
ATOM 913 C C . ALA A 1 115 ? -9.458 4.773 2.571 1.00 94.06 115 ALA A C 1
ATOM 915 O O . ALA A 1 115 ? -10.355 4.233 1.932 1.00 94.06 115 ALA A O 1
ATOM 916 N N . LEU A 1 116 ? -8.614 4.084 3.344 1.00 94.38 116 LEU A N 1
ATOM 917 C CA . LEU A 1 116 ? -8.660 2.629 3.475 1.00 94.38 116 LEU A CA 1
ATOM 918 C C . LEU A 1 116 ? -9.976 2.162 4.102 1.00 94.38 116 LEU A C 1
ATOM 920 O O . LEU A 1 116 ? -10.627 1.299 3.526 1.00 94.38 116 LEU A O 1
ATOM 924 N N . THR A 1 117 ? -10.426 2.766 5.205 1.00 93.50 117 THR A N 1
ATOM 925 C CA . THR A 1 117 ? -11.702 2.411 5.853 1.00 93.50 117 THR A CA 1
ATOM 926 C C . THR A 1 117 ? -12.895 2.518 4.900 1.00 93.50 117 THR A C 1
ATOM 928 O O . THR A 1 117 ? -13.749 1.637 4.902 1.00 93.50 117 THR A O 1
ATOM 931 N N .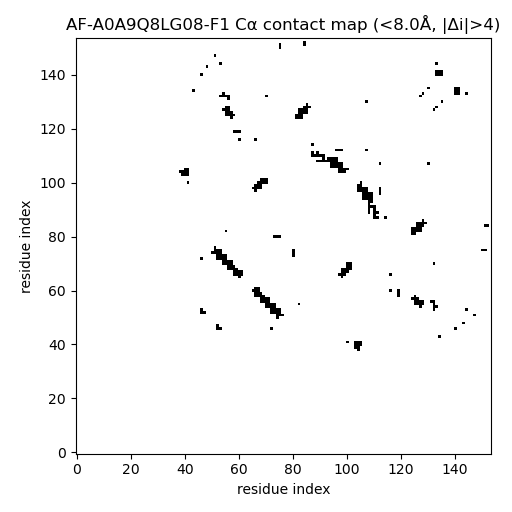 LEU A 1 118 ? -12.947 3.550 4.051 1.00 91.94 118 LEU A N 1
ATOM 932 C CA . LEU A 1 118 ? -14.001 3.687 3.037 1.00 91.94 118 LEU A CA 1
ATOM 933 C C . LEU A 1 118 ? -13.924 2.611 1.947 1.00 91.94 118 LEU A C 1
ATOM 935 O O . LEU A 1 118 ? -14.943 2.268 1.355 1.00 91.94 118 LEU A O 1
ATOM 939 N N . LEU A 1 119 ? -12.727 2.097 1.669 1.00 92.88 119 LEU A N 1
ATOM 940 C CA . LEU A 1 119 ? -12.496 1.110 0.621 1.00 92.88 119 LEU A CA 1
ATOM 941 C C . LEU A 1 119 ? -12.713 -0.331 1.091 1.00 92.88 119 LEU A C 1
ATOM 943 O O . LEU A 1 119 ? -13.031 -1.157 0.241 1.00 92.88 119 LEU A O 1
ATOM 947 N N . VAL A 1 120 ? -12.625 -0.630 2.397 1.00 90.25 120 VAL A N 1
ATOM 948 C CA . VAL A 1 120 ? -12.818 -1.992 2.952 1.00 90.25 120 VAL A CA 1
ATOM 949 C C . VAL A 1 120 ? -14.090 -2.660 2.421 1.00 90.25 120 VAL A C 1
ATOM 951 O O . VAL A 1 120 ? -14.070 -3.835 2.074 1.00 90.25 120 VAL A O 1
ATOM 954 N N . SER A 1 121 ? -15.198 -1.921 2.343 1.00 83.44 121 SER A N 1
ATOM 955 C CA . SER A 1 121 ? -16.495 -2.455 1.907 1.00 83.44 121 SER A CA 1
ATOM 956 C C . SER A 1 121 ? -16.748 -2.345 0.400 1.00 83.44 121 SER A C 1
ATOM 958 O O . SER A 1 121 ? -17.761 -2.846 -0.086 1.00 83.44 121 SER A O 1
ATOM 960 N N . VAL A 1 122 ? -15.856 -1.682 -0.341 1.00 84.88 122 VAL A N 1
ATOM 961 C CA . VAL A 1 122 ? -16.071 -1.316 -1.749 1.00 84.88 122 VAL A CA 1
ATOM 962 C C . VAL A 1 122 ? -15.151 -2.093 -2.684 1.00 84.88 122 VAL A C 1
ATOM 964 O O . VAL A 1 122 ? -15.577 -2.466 -3.777 1.00 84.88 122 VAL A O 1
ATOM 967 N N . THR A 1 123 ? -13.902 -2.350 -2.283 1.00 81.38 123 THR A N 1
ATOM 968 C CA . THR A 1 123 ? -12.935 -3.038 -3.141 1.00 81.38 123 THR A CA 1
ATOM 969 C C . THR A 1 123 ? -12.704 -4.483 -2.716 1.00 81.38 123 THR A C 1
ATOM 971 O O . THR A 1 123 ? -12.305 -4.776 -1.595 1.00 81.38 123 THR A O 1
ATOM 974 N N . ALA A 1 124 ? -12.915 -5.402 -3.658 1.00 82.88 124 ALA A N 1
ATOM 975 C CA . ALA A 1 124 ? -12.466 -6.790 -3.546 1.00 82.88 124 ALA A CA 1
ATOM 976 C C . ALA A 1 124 ? -11.067 -6.998 -4.162 1.00 82.88 124 ALA A C 1
ATOM 978 O O . ALA A 1 124 ? -10.501 -8.091 -4.086 1.00 82.88 124 ALA A O 1
ATOM 979 N N . ARG A 1 125 ? -10.522 -5.971 -4.830 1.00 90.62 125 ARG A N 1
ATOM 980 C CA . ARG A 1 125 ? -9.241 -6.038 -5.534 1.00 90.62 125 ARG A CA 1
ATOM 981 C C . ARG A 1 125 ? -8.111 -5.599 -4.602 1.00 90.62 125 ARG A C 1
ATOM 983 O O . ARG A 1 125 ? -8.317 -4.743 -3.745 1.00 90.62 125 ARG A O 1
ATOM 990 N N . PRO A 1 126 ? -6.900 -6.151 -4.769 1.00 94.62 126 PRO A N 1
ATOM 991 C CA . PRO A 1 126 ? -5.717 -5.594 -4.133 1.00 94.62 126 PRO A CA 1
ATOM 992 C C . PRO A 1 126 ? -5.526 -4.129 -4.515 1.00 94.62 126 PRO A C 1
ATOM 994 O O . PRO A 1 126 ? -5.809 -3.739 -5.649 1.00 94.62 126 PRO A O 1
ATOM 997 N N . LEU A 1 127 ? -4.991 -3.344 -3.588 1.00 95.38 127 LEU A N 1
ATOM 998 C CA . LEU 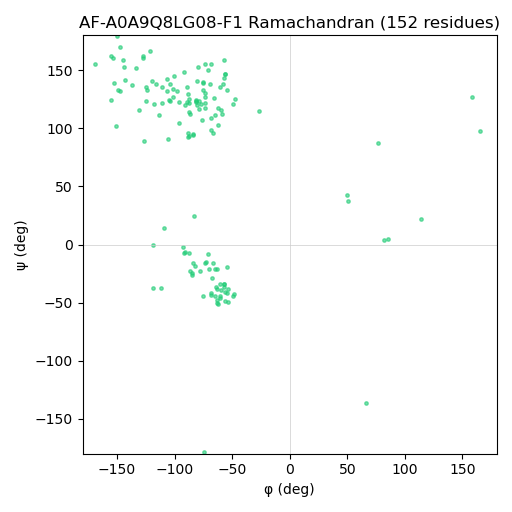A 1 127 ? -4.652 -1.951 -3.821 1.00 95.38 127 LEU A CA 1
ATOM 999 C C . LEU A 1 127 ? -3.146 -1.765 -3.935 1.00 95.38 127 LEU A C 1
ATOM 1001 O O . LEU A 1 127 ? -2.373 -2.353 -3.180 1.00 95.38 127 LEU A O 1
ATOM 1005 N N . TRP A 1 128 ? -2.731 -0.879 -4.828 1.00 95.94 128 TRP A N 1
ATOM 1006 C CA . TRP A 1 128 ? -1.412 -0.274 -4.758 1.00 95.94 128 TRP A CA 1
ATOM 1007 C C . TRP A 1 128 ? -1.524 1.079 -4.051 1.00 95.94 128 TRP A C 1
ATOM 1009 O O . TRP A 1 128 ? -2.283 1.949 -4.477 1.00 95.94 128 TRP A O 1
ATOM 1019 N N . VAL A 1 129 ? -0.783 1.251 -2.958 1.00 94.88 129 VAL A N 1
ATOM 1020 C CA . VAL A 1 129 ? -0.771 2.470 -2.137 1.00 94.88 129 VAL A CA 1
ATOM 1021 C C . VAL A 1 129 ? 0.679 2.869 -1.906 1.00 94.88 129 VAL A C 1
ATOM 1023 O O . VAL A 1 129 ? 1.401 2.133 -1.240 1.00 94.88 129 VAL A O 1
ATOM 1026 N N . ASP A 1 130 ? 1.111 4.024 -2.408 1.00 91.81 130 ASP A N 1
ATOM 1027 C CA . ASP A 1 130 ? 2.507 4.485 -2.317 1.00 91.81 130 ASP A CA 1
ATOM 1028 C C . ASP A 1 130 ? 3.114 4.402 -0.901 1.00 91.81 130 ASP A C 1
ATOM 1030 O O . ASP A 1 130 ? 4.232 3.922 -0.718 1.00 91.81 130 ASP A O 1
ATOM 1034 N N . ALA A 1 131 ? 2.370 4.815 0.121 1.00 91.06 131 ALA A N 1
ATOM 1035 C CA . ALA A 1 131 ? 2.830 4.894 1.500 1.00 91.06 131 ALA A CA 1
ATOM 1036 C C . ALA A 1 131 ? 2.988 3.527 2.186 1.00 91.06 131 ALA A C 1
ATOM 1038 O O . ALA A 1 131 ? 3.608 3.469 3.247 1.00 91.06 131 ALA A O 1
ATOM 1039 N N . ILE A 1 132 ? 2.425 2.457 1.606 1.00 94.12 132 ILE A N 1
ATOM 1040 C CA . ILE A 1 132 ? 2.439 1.095 2.170 1.00 94.12 132 ILE A CA 1
ATOM 1041 C C . ILE A 1 132 ? 3.165 0.112 1.247 1.00 94.12 132 ILE A C 1
ATOM 1043 O O . ILE A 1 132 ? 3.830 -0.794 1.715 1.00 94.12 132 ILE A O 1
ATOM 1047 N N . CYS A 1 133 ? 3.033 0.240 -0.070 1.00 95.38 133 CYS A N 1
ATOM 1048 C CA . CYS A 1 133 ? 3.595 -0.716 -1.025 1.00 95.38 133 CYS A CA 1
ATOM 1049 C C . CYS A 1 133 ? 5.071 -0.432 -1.349 1.00 95.38 133 CYS A C 1
ATOM 1051 O O . CYS A 1 133 ? 5.757 -1.311 -1.879 1.00 95.38 133 CYS A O 1
ATOM 1053 N N . ILE A 1 134 ? 5.553 0.769 -1.018 1.00 92.31 134 ILE A N 1
ATOM 1054 C CA . ILE A 1 134 ? 6.937 1.211 -1.201 1.00 92.31 134 ILE A CA 1
ATOM 1055 C C . ILE A 1 134 ? 7.621 1.262 0.162 1.00 92.31 134 ILE A C 1
ATOM 1057 O O . ILE A 1 134 ? 7.116 1.899 1.089 1.00 92.31 134 ILE A O 1
ATOM 1061 N N . ASP A 1 135 ? 8.814 0.682 0.256 1.00 90.62 135 ASP A N 1
ATOM 1062 C CA . ASP A 1 135 ? 9.704 0.939 1.379 1.00 90.62 135 ASP A CA 1
ATOM 1063 C C . ASP A 1 135 ? 10.207 2.390 1.313 1.00 90.62 135 ASP A C 1
ATOM 1065 O O . ASP A 1 135 ? 11.144 2.738 0.589 1.00 90.62 135 ASP A O 1
ATOM 1069 N N . GLN A 1 136 ? 9.560 3.260 2.091 1.00 85.25 136 GLN A N 1
ATOM 1070 C CA . GLN A 1 136 ? 9.864 4.692 2.148 1.00 85.25 136 GLN A CA 1
ATOM 1071 C C . GLN A 1 136 ? 11.247 4.997 2.748 1.00 85.25 136 GLN A C 1
ATOM 1073 O O . GLN A 1 136 ? 11.746 6.112 2.586 1.00 85.25 136 GLN A O 1
ATOM 1078 N N . THR A 1 137 ? 11.869 4.034 3.437 1.00 87.50 137 THR A N 1
ATOM 1079 C CA . THR A 1 137 ? 13.214 4.185 4.014 1.00 87.50 137 THR A CA 1
ATOM 1080 C C . THR A 1 137 ? 14.306 3.865 2.993 1.00 87.50 137 THR A C 1
ATOM 1082 O O . THR A 1 137 ? 15.396 4.443 3.030 1.00 87.50 137 THR A O 1
ATOM 1085 N N . ASN A 1 138 ? 13.994 3.024 2.005 1.00 88.25 138 ASN A N 1
ATOM 1086 C CA . ASN A 1 138 ? 14.894 2.673 0.920 1.00 88.25 138 ASN A CA 1
ATOM 1087 C C . ASN A 1 138 ? 14.752 3.652 -0.252 1.00 88.25 138 ASN A C 1
ATOM 1089 O O . ASN A 1 138 ? 13.963 3.466 -1.177 1.00 88.25 138 ASN A O 1
ATOM 1093 N N . THR A 1 139 ? 15.585 4.696 -0.254 1.00 89.12 139 THR A N 1
ATOM 1094 C CA . THR A 1 139 ? 15.581 5.716 -1.322 1.00 89.12 139 THR A CA 1
ATOM 1095 C C . THR A 1 139 ? 15.797 5.114 -2.717 1.00 89.12 139 THR A C 1
ATOM 1097 O O . THR A 1 139 ? 15.229 5.605 -3.692 1.00 89.12 139 THR A O 1
ATOM 1100 N N . GLY A 1 140 ? 16.590 4.043 -2.831 1.00 88.75 140 GLY A N 1
ATOM 1101 C CA . GLY A 1 140 ? 16.832 3.370 -4.107 1.00 88.75 140 GLY A CA 1
ATOM 1102 C C . GLY A 1 140 ? 15.591 2.653 -4.639 1.00 88.75 140 GLY A C 1
ATOM 1103 O O . GLY A 1 140 ? 15.287 2.770 -5.825 1.00 88.75 140 GLY A O 1
ATOM 1104 N N . GLU A 1 141 ? 14.863 1.950 -3.767 1.00 89.62 141 GLU A N 1
ATOM 1105 C CA . GLU A 1 141 ? 13.565 1.356 -4.103 1.00 89.62 141 GLU A CA 1
ATOM 1106 C C . GLU A 1 141 ? 12.550 2.446 -4.451 1.00 89.62 141 GLU A C 1
ATOM 1108 O O . GLU A 1 141 ? 11.950 2.401 -5.521 1.00 89.62 141 GLU A O 1
ATOM 1113 N N . ARG A 1 142 ? 12.416 3.472 -3.604 1.00 89.62 142 ARG A N 1
ATOM 1114 C CA . ARG A 1 142 ? 11.482 4.578 -3.827 1.00 89.62 142 ARG A CA 1
ATOM 1115 C C . ARG A 1 142 ? 11.686 5.231 -5.190 1.00 89.62 142 ARG A C 1
ATOM 1117 O O . ARG A 1 142 ? 10.727 5.387 -5.935 1.00 89.62 142 ARG A O 1
ATOM 1124 N N . ASN A 1 143 ? 12.922 5.584 -5.539 1.00 89.50 143 ASN A N 1
ATOM 1125 C CA . ASN A 1 143 ? 13.219 6.210 -6.828 1.00 89.50 143 ASN A CA 1
ATOM 1126 C C . ASN A 1 143 ? 12.901 5.273 -8.001 1.00 89.50 143 ASN A C 1
ATOM 1128 O O . ASN A 1 143 ? 12.376 5.722 -9.018 1.00 89.50 143 ASN A O 1
ATOM 1132 N N . HIS A 1 144 ? 13.183 3.975 -7.849 1.00 89.19 144 HIS A N 1
ATOM 1133 C CA . HIS A 1 144 ? 12.826 2.978 -8.850 1.00 89.19 144 HIS A CA 1
ATOM 1134 C C . HIS A 1 144 ? 11.306 2.903 -9.035 1.00 89.19 144 HIS A C 1
ATOM 1136 O O . HIS A 1 144 ? 10.831 3.082 -10.151 1.00 89.19 144 HIS A O 1
ATOM 1142 N N . ILE A 1 145 ? 10.526 2.754 -7.963 1.00 90.69 145 ILE A N 1
ATOM 1143 C CA . ILE A 1 145 ? 9.063 2.676 -8.057 1.00 90.69 145 ILE A CA 1
ATOM 1144 C C . ILE A 1 145 ? 8.450 3.978 -8.588 1.00 90.69 145 ILE A C 1
ATOM 1146 O O . ILE A 1 145 ? 7.526 3.931 -9.397 1.00 90.69 145 ILE A O 1
ATOM 1150 N N . VAL A 1 146 ? 8.997 5.138 -8.216 1.00 88.00 146 VAL A N 1
ATOM 1151 C CA . VAL A 1 146 ? 8.572 6.430 -8.779 1.00 88.00 146 VAL A CA 1
ATOM 1152 C C . VAL A 1 146 ? 8.768 6.461 -10.298 1.00 88.00 146 VAL A C 1
ATOM 1154 O O . VAL A 1 146 ? 7.890 6.930 -11.019 1.00 88.00 146 VAL A O 1
ATOM 1157 N N . SER A 1 147 ? 9.865 5.894 -10.813 1.00 89.12 147 SER A N 1
ATOM 1158 C CA . SER A 1 147 ? 10.077 5.786 -12.265 1.00 89.12 147 SER A CA 1
ATOM 1159 C C . SER A 1 147 ? 9.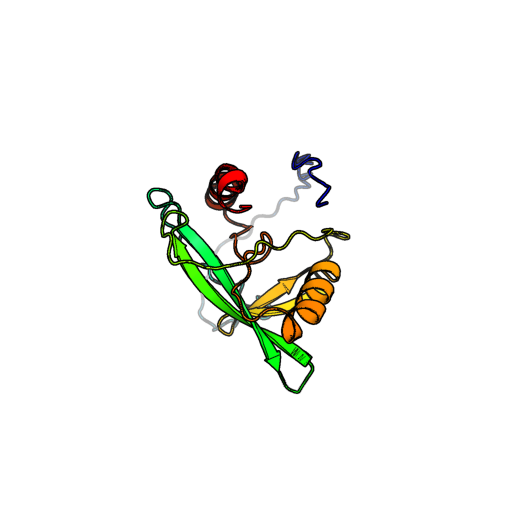055 4.878 -12.968 1.00 89.12 147 SER A C 1
ATOM 1161 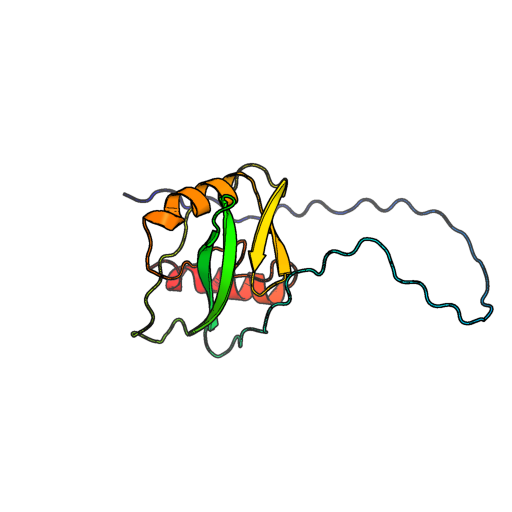O O . SER A 1 147 ? 8.824 5.033 -14.165 1.00 89.12 147 SER A O 1
ATOM 1163 N N . LEU A 1 148 ? 8.394 3.981 -12.226 1.00 89.19 148 LEU A N 1
ATOM 1164 C CA . LEU A 1 148 ? 7.368 3.066 -12.736 1.00 89.19 148 LEU A CA 1
ATOM 1165 C C . LEU A 1 148 ? 5.939 3.609 -12.619 1.00 89.19 148 LEU A C 1
ATOM 1167 O O . LEU A 1 148 ? 5.011 2.946 -13.081 1.00 89.19 148 LEU A O 1
ATOM 1171 N N . MET A 1 149 ? 5.728 4.801 -12.043 1.00 88.25 149 MET A N 1
ATOM 1172 C CA . MET A 1 149 ? 4.378 5.314 -11.761 1.00 88.25 149 MET A CA 1
ATOM 1173 C C . MET A 1 149 ? 3.461 5.326 -12.985 1.00 88.25 149 MET A C 1
ATOM 1175 O O . MET A 1 149 ? 2.289 4.985 -12.859 1.00 88.25 149 MET A O 1
ATOM 1179 N N . HIS A 1 150 ? 3.992 5.651 -14.167 1.00 85.56 150 HIS A N 1
ATOM 1180 C CA . HIS A 1 150 ? 3.212 5.642 -15.406 1.00 85.56 150 HIS A CA 1
ATOM 1181 C C . HIS A 1 150 ? 2.637 4.259 -15.748 1.00 85.56 150 HIS A C 1
ATOM 1183 O O . HIS A 1 150 ? 1.547 4.172 -16.292 1.00 85.56 150 HIS A O 1
ATOM 1189 N N . GLY A 1 151 ? 3.349 3.176 -15.429 1.00 85.00 151 GLY A N 1
ATOM 1190 C CA . GLY A 1 151 ? 2.850 1.822 -15.662 1.00 85.00 151 GLY A CA 1
ATOM 1191 C C . GLY A 1 151 ? 1.952 1.304 -14.537 1.00 85.00 151 GLY A C 1
ATOM 1192 O O . GLY A 1 151 ? 1.141 0.409 -14.780 1.00 85.00 151 GLY A O 1
ATOM 1193 N N . ILE A 1 152 ? 2.113 1.848 -13.322 1.00 87.69 152 ILE A N 1
ATOM 1194 C CA . ILE A 1 152 ? 1.341 1.476 -12.128 1.00 87.69 152 ILE A CA 1
ATOM 1195 C C . ILE A 1 152 ? -0.069 2.065 -12.183 1.00 87.69 152 ILE A C 1
ATOM 1197 O O . ILE A 1 152 ? -1.034 1.364 -11.878 1.00 87.69 152 ILE A O 1
ATOM 1201 N N . TYR A 1 153 ? -0.190 3.333 -12.573 1.00 82.88 153 TYR A N 1
ATOM 1202 C CA . TYR A 1 153 ? -1.471 3.990 -12.807 1.00 82.88 153 TYR A CA 1
ATOM 1203 C C . TYR A 1 153 ? -1.886 3.752 -14.260 1.00 82.88 153 TYR A C 1
ATOM 1205 O O . TYR A 1 153 ? -1.419 4.449 -15.159 1.00 82.88 153 TYR A O 1
ATOM 1213 N N . ARG A 1 154 ? -2.721 2.734 -14.474 1.00 69.69 154 ARG A N 1
ATOM 1214 C CA . ARG A 1 154 ? -3.275 2.373 -15.786 1.00 69.69 154 ARG A CA 1
ATOM 1215 C C . ARG A 1 154 ? -4.628 3.020 -16.033 1.00 69.69 154 ARG A C 1
ATOM 1217 O O . ARG A 1 154 ? -5.369 3.214 -15.044 1.00 69.69 154 ARG A O 1
#

Sequence (154 aa):
MSYVISDWRFEARRPVALGLDGDIEEMETSSFVSTPGVEPLLSYRHLDRATLEIRLLRFFANDEGDLIGSLSQARLEDSKIQYDALSYVWGSHAKSMHITIDGQTLAITRNLQKALTLLVSVTARPLWVDAICIDQTNTGERNHIVSLMHGIYR

InterPro domains:
  IPR010730 Heterokaryon incompatibility [PF06985] (83-154)
  IPR052895 Heterokaryon Regulation/Transcriptional Modulator [PTHR24148] (43-154)

Radius of gyration: 19.38 Å; Cα contacts (8 Å, |Δi|>4): 178; chains: 1; bounding box: 53×33×49 Å

Mean predicted aligned error: 12.17 Å

Organism: Passalora fulva (NCBI:txid5499)

pLDDT: mean 75.76, std 24.56, range [26.58, 97.06]